Protein AF-A0A7C8ZRG4-F1 (afdb_monomer)

Organism: Opuntia streptacantha (NCBI:txid393608)

Foldseek 3Di:
DPPDDFDWDWDFDDVVTDIDTDPRPVVCCVVVVPDPLKDWDWDQDPVRDTDIDIHGHDDPDPPPPDPPDDPVCVVVVVVVQVVVCVVVVHDDDDDDDCSVPVDDPDDPPVRVCCVPPPPPDDAQDKDWDWDQDSVRDIDIDIDTHHDDDDD

InterPro domains:
  IPR003340 B3 DNA binding domain [PF02362] (2-57)
  IPR003340 B3 DNA binding domain [PS50863] (1-58)
  IPR003340 B3 DNA binding domain [cd10017] (2-56)
  IPR010525 Auxin response factor domain [PF06507] (105-149)
  IPR015300 DNA-binding pseudobarrel domain superfamily [G3DSA:2.40.330.10] (1-58)
  IPR015300 DNA-binding pseudobarrel domain superfamily [SSF101936] (1-85)
  IPR044835 Auxin response factor [PTHR31384] (1-149)

Radius of gyration: 22.4 Å; Cα contacts (8 Å, |Δi|>4): 119; chains: 1; bounding box: 42×42×55 Å

Nearest PDB structures (foldseek):
  4ldu-assembly1_A-2  TM=9.610E-01  e=1.419E-13  Arabidopsis thaliana
  6sdg-assembly1_B  TM=9.461E-01  e=5.246E-11  Marchantia polymorpha
  4ldy-assembly1_B  TM=8.959E-01  e=4.655E-11  Arabidopsis thaliana
  6ycq-assembly1_B  TM=9.086E-01  e=1.952E-10  Arabidopsis thaliana
  4ldx-assembly1_B  TM=9.169E-01  e=1.779E-09  Arabidopsis thaliana

Structure (mmCIF, N/CA/C/O backbone):
data_AF-A0A7C8ZRG4-F1
#
_entry.id   AF-A0A7C8ZRG4-F1
#
loop_
_atom_site.group_PDB
_atom_site.id
_atom_site.type_symbol
_atom_site.label_atom_id
_atom_site.label_alt_id
_atom_site.label_comp_id
_atom_site.label_asym_id
_atom_site.label_entity_id
_atom_site.label_seq_id
_atom_site.pdbx_PDB_ins_code
_atom_site.Cartn_x
_atom_site.Cartn_y
_atom_site.Cartn_z
_atom_site.occupancy
_atom_site.B_iso_or_equiv
_atom_site.auth_seq_id
_atom_site.auth_comp_id
_atom_site.auth_asym_id
_atom_site.auth_atom_id
_atom_site.pdbx_PDB_model_num
ATOM 1 N N . LEU A 1 1 ? -0.499 9.733 8.029 1.00 77.25 1 LEU A N 1
ATOM 2 C CA . LEU A 1 1 ? -0.206 9.908 6.586 1.00 77.25 1 LEU A CA 1
ATOM 3 C C . LEU A 1 1 ? -0.598 11.293 6.086 1.00 77.25 1 LEU A C 1
ATOM 5 O O . LEU A 1 1 ? 0.194 11.891 5.387 1.00 77.25 1 LEU A O 1
ATOM 9 N N . HIS A 1 2 ? -1.789 11.796 6.420 1.00 88.62 2 HIS A N 1
ATOM 10 C CA . HIS A 1 2 ? -2.214 13.160 6.057 1.00 88.62 2 HIS A CA 1
ATOM 11 C C . HIS A 1 2 ? -2.168 14.134 7.244 1.00 88.62 2 HIS A C 1
ATOM 13 O O . HIS A 1 2 ? -2.894 15.116 7.241 1.00 88.62 2 HIS A O 1
ATOM 19 N N . ASP A 1 3 ? -1.435 13.776 8.302 1.00 87.69 3 ASP A N 1
ATOM 20 C CA . ASP A 1 3 ? -1.294 14.566 9.536 1.00 87.69 3 ASP A CA 1
ATOM 21 C C . ASP A 1 3 ? -2.611 15.011 10.199 1.00 87.69 3 ASP A C 1
ATOM 23 O O . ASP A 1 3 ? -2.671 15.992 10.930 1.00 87.69 3 ASP A O 1
ATOM 27 N N . VAL A 1 4 ? -3.678 14.232 9.988 1.00 92.69 4 VAL A N 1
ATOM 28 C CA . VAL A 1 4 ? -4.966 14.399 10.670 1.00 92.69 4 VAL A CA 1
ATOM 29 C C . VAL A 1 4 ? -4.997 13.538 11.928 1.00 92.69 4 VAL A C 1
ATOM 31 O O . VAL A 1 4 ? -4.874 12.311 11.845 1.00 92.69 4 VAL A O 1
ATOM 34 N N . GLU A 1 5 ? -5.221 14.172 13.076 1.00 94.19 5 GLU A N 1
ATOM 35 C CA . GLU A 1 5 ? -5.399 13.495 14.359 1.00 94.19 5 GLU A CA 1
ATOM 36 C C . GLU A 1 5 ? -6.809 12.889 14.482 1.00 94.19 5 GLU A C 1
ATOM 38 O O . GLU A 1 5 ? -7.811 13.530 14.162 1.00 94.19 5 GLU A O 1
ATOM 43 N N . TRP A 1 6 ? -6.894 11.653 14.984 1.00 95.81 6 TRP A N 1
ATOM 44 C CA . TRP A 1 6 ? -8.155 10.982 15.306 1.00 95.81 6 TRP A CA 1
ATOM 45 C C . TRP A 1 6 ? -8.158 10.556 16.769 1.00 95.81 6 TRP A C 1
ATOM 47 O O . TRP A 1 6 ? -7.274 9.824 17.210 1.00 95.81 6 TRP A O 1
ATOM 57 N N . LYS A 1 7 ? -9.174 10.992 17.518 1.00 95.94 7 LYS A N 1
ATOM 58 C CA . LYS A 1 7 ? -9.318 10.686 18.945 1.00 95.94 7 LYS A CA 1
ATOM 59 C C . LYS A 1 7 ? -10.319 9.5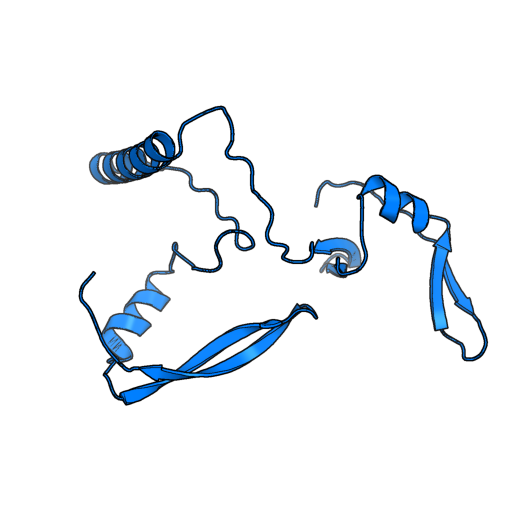57 19.149 1.00 95.94 7 LYS A C 1
ATOM 61 O O . LYS A 1 7 ? -11.455 9.637 18.682 1.00 95.94 7 LYS A O 1
ATOM 66 N N . PHE A 1 8 ? -9.908 8.533 19.893 1.00 97.00 8 PHE A N 1
ATOM 67 C CA . PHE A 1 8 ? -10.746 7.386 20.230 1.00 97.00 8 PHE A CA 1
ATOM 68 C C . PHE A 1 8 ? -10.766 7.142 21.731 1.00 97.00 8 PHE A C 1
ATOM 70 O O . PHE A 1 8 ? -9.742 7.243 22.404 1.00 97.00 8 PHE A O 1
ATOM 77 N N . ARG A 1 9 ? -11.923 6.729 22.248 1.00 97.62 9 ARG A N 1
ATOM 78 C CA . ARG A 1 9 ? -12.014 6.174 23.598 1.00 97.62 9 ARG A CA 1
ATOM 79 C C . ARG A 1 9 ? -11.818 4.662 23.556 1.00 97.62 9 ARG A C 1
ATOM 81 O O . ARG A 1 9 ? -12.714 3.943 23.105 1.00 97.62 9 ARG A O 1
ATOM 88 N N . HIS A 1 10 ? -10.683 4.189 24.066 1.00 97.12 10 HIS A N 1
ATOM 89 C CA . HIS A 1 10 ? -10.432 2.770 24.323 1.00 97.12 10 HIS A CA 1
ATOM 90 C C . HIS A 1 10 ? -10.963 2.366 25.699 1.00 97.12 10 HIS A C 1
ATOM 92 O O . HIS A 1 10 ? -10.809 3.101 26.672 1.00 97.12 10 HIS A O 1
ATOM 98 N N . ILE A 1 11 ? -11.621 1.210 25.771 1.00 97.75 11 ILE A N 1
ATOM 99 C CA . ILE A 1 11 ? -12.131 0.629 27.015 1.00 97.75 11 ILE A CA 1
ATOM 100 C C . ILE A 1 11 ? -11.959 -0.892 27.004 1.00 97.75 11 ILE A C 1
ATOM 102 O O . ILE A 1 11 ? -12.028 -1.530 25.953 1.00 97.75 11 ILE A O 1
ATOM 106 N N . PHE A 1 12 ? -11.798 -1.482 28.187 1.00 97.94 12 PHE A N 1
ATOM 107 C CA . PHE A 1 12 ? -11.798 -2.930 28.393 1.00 97.94 12 PHE A CA 1
ATOM 108 C C . PHE A 1 12 ? -13.018 -3.322 29.234 1.00 97.94 12 PHE A C 1
ATOM 110 O O . PHE A 1 12 ? -13.069 -3.039 30.429 1.00 97.94 12 PHE A O 1
ATOM 117 N N . ARG A 1 13 ? -14.045 -3.903 28.600 1.00 97.56 13 ARG A N 1
ATOM 118 C CA . ARG A 1 13 ? -15.335 -4.220 29.247 1.00 97.56 13 ARG A CA 1
ATOM 119 C C . ARG A 1 13 ? -16.049 -5.404 28.581 1.00 97.56 13 ARG A C 1
ATOM 121 O O . ARG A 1 13 ? -15.542 -5.965 27.615 1.00 97.56 13 ARG A O 1
ATOM 128 N N . GLY A 1 14 ? -17.248 -5.735 29.067 1.00 95.88 14 GLY A N 1
ATOM 129 C CA . GLY A 1 14 ? -18.106 -6.806 28.539 1.00 95.88 14 GLY A CA 1
ATOM 130 C C . GLY A 1 14 ? -17.927 -8.143 29.263 1.00 95.88 14 GLY A C 1
ATOM 131 O O . GLY A 1 14 ? -17.037 -8.276 30.103 1.00 95.88 14 GLY A O 1
ATOM 132 N N . GLN A 1 15 ? -18.788 -9.113 28.942 1.00 95.31 15 GLN A N 1
ATOM 133 C CA . GLN A 1 15 ? -18.695 -10.495 29.419 1.00 95.31 15 GLN A CA 1
ATOM 134 C C . GLN A 1 15 ? -18.912 -11.471 28.249 1.00 95.31 15 GLN A C 1
ATOM 136 O O . GLN A 1 15 ? -20.023 -11.529 27.723 1.00 95.31 15 GLN A O 1
ATOM 141 N N . PRO A 1 16 ? -17.868 -12.200 27.802 1.00 95.81 16 PRO A N 1
ATOM 142 C CA . PRO A 1 16 ? -16.474 -12.130 28.265 1.00 95.81 16 PRO A CA 1
ATOM 143 C C . PRO A 1 16 ? -15.814 -10.769 27.963 1.00 95.81 16 PRO A C 1
ATOM 145 O O . PRO A 1 16 ? -16.225 -10.070 27.032 1.00 95.81 16 PRO A O 1
ATOM 148 N N . LYS A 1 17 ? -14.795 -10.384 28.749 1.00 97.38 17 LYS A N 1
ATOM 149 C CA . LYS A 1 17 ? -14.099 -9.088 28.612 1.00 97.38 17 LYS A CA 1
ATOM 150 C C . LYS A 1 17 ? -13.379 -8.962 27.265 1.00 97.38 17 LYS A C 1
ATOM 152 O O . LYS A 1 17 ? -12.715 -9.899 26.827 1.00 97.38 17 LYS A O 1
ATOM 157 N N . ARG A 1 18 ? -13.482 -7.793 26.622 1.00 97.88 18 ARG A N 1
ATOM 158 C CA . ARG A 1 18 ? -12.852 -7.477 25.325 1.00 97.88 18 ARG A CA 1
ATOM 159 C C . ARG A 1 18 ? -12.400 -6.016 25.267 1.00 97.88 18 ARG A C 1
ATOM 161 O O . ARG A 1 18 ? -12.945 -5.156 25.963 1.00 97.88 18 ARG A O 1
ATOM 168 N N . HIS A 1 19 ? -11.414 -5.733 24.419 1.00 97.81 19 HIS A N 1
ATOM 169 C CA . HIS A 1 19 ? -10.991 -4.368 24.100 1.00 97.81 19 HIS A CA 1
ATOM 170 C C . HIS A 1 19 ? -11.924 -3.756 23.056 1.00 97.81 19 HIS A C 1
ATOM 172 O O . HIS A 1 19 ? -12.246 -4.399 22.060 1.00 97.81 19 HIS A O 1
ATOM 178 N N . LEU A 1 20 ? -12.353 -2.516 23.279 1.00 97.00 20 LEU A N 1
ATOM 179 C CA . LEU A 1 20 ? -13.281 -1.808 22.404 1.00 97.00 20 LEU A CA 1
ATOM 180 C C . LEU A 1 20 ? -12.806 -0.375 22.179 1.00 97.00 20 LEU A C 1
ATOM 182 O O . LEU A 1 20 ? -12.401 0.306 23.121 1.00 97.00 20 LEU A O 1
ATOM 186 N N . LEU A 1 21 ? -12.940 0.100 20.944 1.00 97.50 21 LEU A N 1
ATOM 187 C CA . LEU A 1 21 ? -12.973 1.526 20.640 1.00 97.50 21 LEU A CA 1
ATOM 188 C C . LEU A 1 21 ? -14.438 1.958 20.604 1.00 97.50 21 LEU A C 1
ATOM 190 O O . LEU A 1 21 ? -15.265 1.312 19.966 1.00 97.50 21 LEU A O 1
ATOM 194 N N . THR A 1 22 ? -14.770 3.020 21.330 1.00 97.31 22 THR A N 1
ATOM 195 C CA . THR A 1 22 ? -16.151 3.505 21.459 1.00 97.31 22 THR A CA 1
ATOM 196 C C . THR A 1 22 ? -16.295 4.911 20.896 1.00 97.31 22 THR A C 1
ATOM 198 O O . THR A 1 22 ? -16.432 5.075 19.686 1.00 97.31 22 THR A O 1
ATOM 201 N N . THR A 1 23 ? -16.251 5.939 21.743 1.00 97.88 23 THR A N 1
ATOM 202 C CA . THR A 1 23 ? -16.347 7.338 21.313 1.00 97.88 23 THR A CA 1
ATOM 203 C C . THR A 1 23 ? -15.292 7.643 20.247 1.00 97.88 23 THR A C 1
ATOM 205 O O . THR A 1 23 ? -14.133 7.259 20.398 1.00 97.88 23 THR A O 1
ATOM 208 N N . GLY A 1 24 ? -15.708 8.309 19.167 1.00 97.50 24 GLY A N 1
ATOM 209 C CA . GLY A 1 24 ? -14.864 8.664 18.019 1.00 97.50 24 GLY A CA 1
ATOM 210 C C . GLY A 1 24 ? -14.801 7.605 16.910 1.00 97.50 24 GLY A C 1
ATOM 211 O O . GLY A 1 24 ? -14.573 7.959 15.755 1.00 97.50 24 GLY A O 1
ATOM 212 N N . TRP A 1 25 ? -15.075 6.328 17.209 1.00 97.81 25 TRP A N 1
ATOM 213 C CA . TRP A 1 25 ? -14.970 5.251 16.214 1.00 97.81 25 TRP A CA 1
ATOM 214 C C . TRP A 1 25 ? -15.975 5.398 15.065 1.00 97.81 25 TRP A C 1
ATOM 216 O O . TRP A 1 25 ? -15.590 5.345 13.900 1.00 97.81 25 TRP A O 1
ATOM 226 N N . SER A 1 26 ? -17.253 5.639 15.371 1.00 97.00 26 SER A N 1
ATOM 227 C CA . SER A 1 26 ? -18.293 5.809 14.345 1.00 97.00 26 SER A CA 1
ATOM 228 C C . SER A 1 26 ? -18.035 7.021 13.446 1.00 97.00 26 SER A C 1
ATOM 230 O O . SER A 1 26 ? -18.218 6.937 12.235 1.00 97.00 26 SER A O 1
ATOM 232 N N . VAL A 1 27 ? -17.544 8.127 14.016 1.00 97.19 27 VAL A N 1
ATOM 233 C CA . VAL A 1 27 ? -17.175 9.338 13.265 1.00 97.19 27 VAL A CA 1
ATOM 234 C C . VAL A 1 27 ? -16.046 9.035 12.282 1.00 97.19 27 VAL A C 1
ATOM 236 O O . VAL A 1 27 ? -16.132 9.414 11.116 1.00 97.19 27 VAL A O 1
ATOM 239 N N . PHE A 1 28 ? -15.020 8.303 12.723 1.00 97.00 28 PHE A N 1
ATOM 240 C CA . PHE A 1 28 ? -13.929 7.862 11.857 1.00 97.00 28 PHE A CA 1
ATOM 241 C C . PH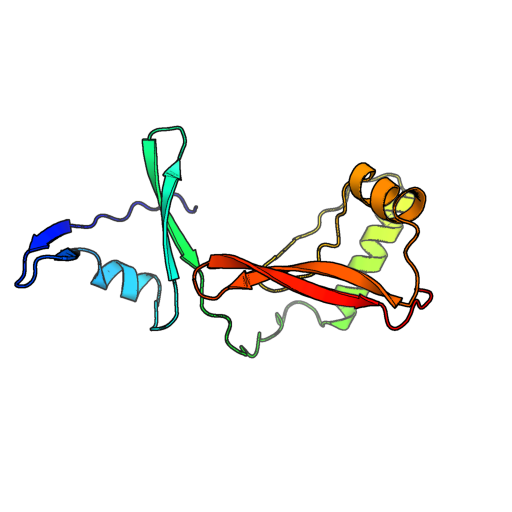E A 1 28 ? -14.417 6.952 10.724 1.00 97.00 28 PHE A C 1
ATOM 243 O O . PHE A 1 28 ? -14.086 7.201 9.564 1.00 97.00 28 PHE A O 1
ATOM 250 N N . VAL A 1 29 ? -15.241 5.946 11.038 1.00 97.00 29 VAL A N 1
ATOM 251 C CA . VAL A 1 29 ? -15.831 5.026 10.049 1.00 97.00 29 VAL A CA 1
ATOM 252 C C . VAL A 1 29 ? -16.608 5.795 8.984 1.00 97.00 29 VAL A C 1
ATOM 254 O O . VAL A 1 29 ? -16.370 5.583 7.796 1.00 97.00 29 VAL A O 1
ATOM 257 N N . SER A 1 30 ? -17.471 6.730 9.385 1.00 96.88 30 SER A N 1
ATOM 258 C CA . SER A 1 30 ? -18.267 7.537 8.456 1.00 96.88 30 SER A CA 1
ATOM 259 C C . SER A 1 30 ? -17.404 8.480 7.620 1.00 96.88 30 SER A C 1
ATOM 261 O O . SER A 1 30 ? -17.495 8.475 6.393 1.00 96.88 30 SER A O 1
ATOM 263 N N . ALA A 1 31 ? -16.512 9.245 8.255 1.00 96.19 31 ALA A N 1
ATOM 264 C CA . ALA A 1 31 ? -15.653 10.210 7.567 1.00 96.19 31 ALA A CA 1
ATOM 265 C C . ALA A 1 31 ? -14.703 9.5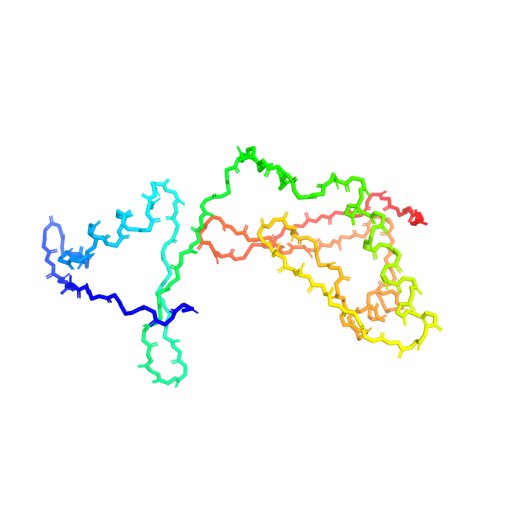37 6.571 1.00 96.19 31 ALA A C 1
ATOM 267 O O . ALA A 1 31 ? -14.414 10.071 5.501 1.00 96.19 31 ALA A O 1
ATOM 268 N N . LYS A 1 32 ? -14.226 8.336 6.904 1.00 95.50 32 LYS A N 1
ATOM 269 C CA . LYS A 1 32 ? -13.398 7.524 6.020 1.00 95.50 32 LYS A CA 1
ATOM 270 C C . LYS A 1 32 ? -14.215 6.561 5.175 1.00 95.50 32 LYS A C 1
ATOM 272 O O . LYS A 1 32 ? -13.608 5.804 4.435 1.00 95.50 32 LYS A O 1
ATOM 277 N N . ARG A 1 33 ? -15.551 6.598 5.204 1.00 96.06 33 ARG A N 1
ATOM 278 C CA . ARG A 1 33 ? -16.448 5.737 4.411 1.00 96.06 33 ARG A CA 1
ATOM 279 C C . ARG A 1 33 ? -16.058 4.256 4.482 1.00 96.06 33 ARG A C 1
ATOM 281 O O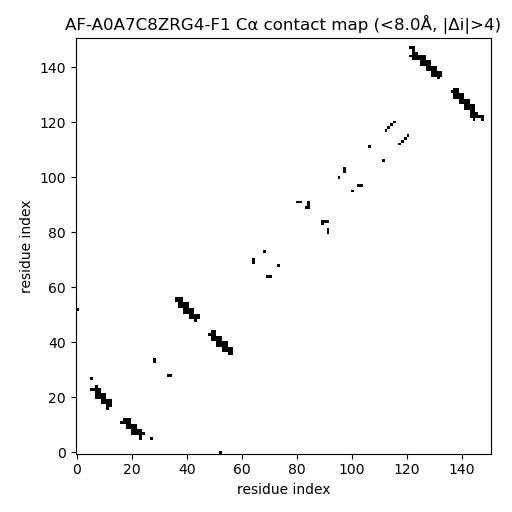 . ARG A 1 33 ? -15.993 3.594 3.447 1.00 96.06 33 ARG A O 1
ATOM 288 N N . LEU A 1 34 ? -15.670 3.775 5.661 1.00 95.69 34 LEU A N 1
ATOM 289 C CA . LEU A 1 34 ? -15.247 2.388 5.850 1.00 95.69 34 LEU A CA 1
ATOM 290 C C . LEU A 1 34 ? -16.446 1.453 5.735 1.00 95.69 34 LEU A C 1
ATOM 292 O O . LEU A 1 34 ? -17.544 1.772 6.187 1.00 95.69 34 LEU A O 1
ATOM 296 N N . VAL A 1 35 ? -16.213 0.291 5.143 1.00 94.25 35 VAL A N 1
ATOM 297 C CA . VAL A 1 35 ? -17.212 -0.768 4.995 1.00 94.25 35 VAL A CA 1
ATOM 298 C C . VAL A 1 35 ? -16.649 -2.089 5.506 1.00 94.25 35 VAL A C 1
ATOM 300 O O . VAL A 1 35 ? -15.437 -2.247 5.644 1.00 94.25 35 VAL A O 1
ATOM 303 N N . ALA A 1 36 ? -17.524 -3.059 5.777 1.00 93.06 36 ALA A N 1
ATOM 304 C CA . ALA A 1 36 ? -17.088 -4.401 6.151 1.00 93.06 36 ALA A CA 1
ATOM 305 C C . ALA A 1 36 ? -16.123 -4.976 5.093 1.00 93.06 36 ALA A C 1
ATOM 307 O O . ALA A 1 36 ? -16.357 -4.845 3.887 1.00 93.06 36 ALA A O 1
ATOM 308 N N . GLY A 1 37 ? -15.027 -5.574 5.560 1.00 90.12 37 GLY A N 1
ATOM 309 C CA . GLY A 1 37 ? -13.916 -6.058 4.735 1.00 90.12 37 GLY A CA 1
ATOM 310 C C . GLY A 1 37 ? -12.744 -5.078 4.613 1.00 90.12 37 GLY A C 1
ATOM 311 O O . GLY A 1 37 ? -11.632 -5.516 4.333 1.00 90.12 37 GLY A O 1
ATOM 312 N N . ASP A 1 38 ? -12.941 -3.778 4.857 1.00 92.75 38 ASP A N 1
ATOM 313 C CA . ASP A 1 38 ? -11.809 -2.854 4.980 1.00 92.75 38 ASP A CA 1
ATOM 314 C C . ASP A 1 38 ? -11.014 -3.149 6.258 1.00 92.75 38 ASP A C 1
ATOM 316 O O . ASP A 1 38 ? -11.576 -3.491 7.300 1.00 92.75 38 ASP A O 1
ATOM 320 N N . SER A 1 39 ? -9.697 -2.974 6.194 1.00 91.75 39 SER A N 1
ATOM 321 C CA . SER A 1 39 ? -8.799 -3.142 7.334 1.00 91.75 39 SER A CA 1
ATOM 322 C C . SER A 1 39 ? -8.363 -1.790 7.890 1.00 91.75 39 SER A C 1
ATOM 324 O O . SER A 1 39 ? -8.054 -0.853 7.148 1.00 91.75 39 SER A O 1
ATOM 326 N N . VAL A 1 40 ? -8.276 -1.706 9.216 1.00 93.62 40 VAL A N 1
ATOM 327 C CA . VAL A 1 40 ? -7.710 -0.561 9.936 1.00 93.62 40 VAL A CA 1
ATOM 328 C C . VAL A 1 40 ? -6.454 -1.030 10.655 1.00 93.62 40 VAL A C 1
ATOM 330 O O . VAL A 1 40 ? -6.485 -2.030 11.368 1.00 93.62 40 VAL A O 1
ATOM 333 N N . LEU A 1 41 ? -5.348 -0.323 10.442 1.00 92.25 41 LEU A N 1
ATOM 334 C CA . LEU A 1 41 ? -4.038 -0.665 10.982 1.00 92.25 41 LEU A CA 1
ATOM 335 C C . LEU A 1 41 ? -3.642 0.343 12.058 1.00 92.25 41 LEU A C 1
ATOM 337 O O . LEU A 1 41 ? -3.730 1.550 11.835 1.00 92.25 41 LEU A O 1
ATOM 341 N N . PHE A 1 42 ? -3.165 -0.163 13.191 1.00 93.38 42 PHE A N 1
ATOM 342 C CA . PHE A 1 42 ? -2.594 0.622 14.282 1.00 93.38 42 PHE A CA 1
ATOM 343 C C . PHE A 1 42 ? -1.117 0.263 14.403 1.00 93.38 42 PHE A C 1
ATOM 345 O O . PHE A 1 42 ? -0.788 -0.905 14.603 1.00 93.38 42 PHE A O 1
ATOM 352 N N . ILE A 1 43 ? -0.232 1.243 14.239 1.00 92.69 43 ILE A N 1
ATOM 353 C CA . ILE A 1 43 ? 1.217 1.015 14.194 1.00 92.69 43 ILE A CA 1
ATOM 354 C C . ILE A 1 43 ? 1.900 2.050 15.076 1.00 92.69 43 ILE A C 1
ATOM 356 O O . ILE A 1 43 ? 1.643 3.243 14.939 1.00 92.69 43 ILE A O 1
ATOM 360 N N . TRP A 1 44 ? 2.788 1.607 15.959 1.00 93.94 44 TRP A N 1
ATOM 361 C CA . TRP A 1 44 ? 3.695 2.509 16.661 1.00 93.94 44 TRP A CA 1
ATOM 362 C C . TRP A 1 44 ? 4.894 2.810 15.773 1.00 93.94 44 TRP A C 1
ATOM 364 O O . TRP A 1 44 ? 5.513 1.892 15.235 1.00 93.94 44 TRP A O 1
ATOM 374 N N . ASN A 1 45 ? 5.210 4.089 15.599 1.00 91.44 45 ASN A N 1
ATOM 375 C CA . ASN A 1 45 ? 6.466 4.479 14.972 1.00 91.44 45 ASN A CA 1
ATOM 376 C C . ASN A 1 45 ? 7.612 4.500 16.001 1.00 91.44 45 ASN A C 1
ATOM 378 O O . ASN A 1 45 ? 7.393 4.407 17.208 1.00 91.44 45 ASN A O 1
ATOM 382 N N . GLU A 1 46 ? 8.838 4.686 15.516 1.00 94.50 46 GLU A N 1
ATOM 383 C CA . GLU A 1 46 ? 10.053 4.776 16.344 1.00 94.50 46 GLU A CA 1
ATOM 384 C C . GLU A 1 46 ? 10.030 5.944 17.345 1.00 94.50 46 GLU A C 1
ATOM 386 O O . GLU A 1 46 ? 10.768 5.946 18.325 1.00 94.50 46 GLU A O 1
ATOM 391 N N . LYS A 1 47 ? 9.162 6.938 17.122 1.00 94.06 47 LYS A N 1
ATOM 392 C CA . LYS A 1 47 ? 8.969 8.099 18.000 1.00 94.06 47 LYS A CA 1
ATOM 393 C C . LYS A 1 47 ? 7.899 7.866 19.071 1.00 94.06 47 LYS A C 1
ATOM 395 O O . LYS A 1 47 ? 7.441 8.833 19.673 1.00 94.06 47 LYS A O 1
ATOM 400 N N . ASN A 1 48 ? 7.458 6.624 19.285 1.00 92.19 48 ASN A N 1
ATOM 401 C CA . ASN A 1 48 ? 6.343 6.287 20.173 1.00 92.19 48 ASN A CA 1
ATOM 402 C C . ASN A 1 48 ? 5.078 7.109 19.873 1.00 92.19 48 ASN A C 1
ATOM 404 O O . ASN A 1 48 ? 4.399 7.588 20.777 1.00 92.19 48 ASN A O 1
ATOM 408 N N . GLN A 1 49 ? 4.746 7.279 18.594 1.00 92.31 49 GLN A N 1
ATOM 409 C CA . GLN A 1 49 ? 3.467 7.832 18.160 1.00 92.31 49 GLN A CA 1
ATOM 410 C C . GLN A 1 49 ? 2.626 6.725 17.534 1.00 92.31 49 GLN A C 1
ATOM 412 O O . GLN A 1 49 ? 3.107 5.963 16.689 1.00 92.31 49 GLN A O 1
ATOM 417 N N . LEU A 1 50 ? 1.357 6.656 17.937 1.00 93.50 50 LEU A N 1
ATOM 418 C CA . LEU A 1 50 ? 0.402 5.717 17.371 1.00 93.50 50 LEU A CA 1
ATOM 419 C C . LEU A 1 50 ? -0.139 6.273 16.051 1.00 93.50 50 LEU A C 1
ATOM 421 O O . LEU A 1 50 ? -0.857 7.271 16.022 1.00 93.50 50 LEU A O 1
ATOM 425 N N . LEU A 1 51 ? 0.201 5.607 14.955 1.00 94.19 51 LEU A N 1
ATOM 426 C CA . LEU A 1 51 ? -0.274 5.912 13.615 1.00 94.19 51 LEU A CA 1
ATOM 427 C C . LEU A 1 51 ? -1.463 5.025 13.251 1.00 94.19 51 LEU A C 1
ATOM 429 O O . LEU A 1 51 ? -1.524 3.846 13.603 1.00 94.19 51 LEU A O 1
ATOM 433 N N . LEU A 1 52 ? -2.384 5.614 12.491 1.00 94.38 52 LEU A N 1
ATOM 434 C CA . LEU A 1 52 ? -3.586 4.964 11.986 1.00 94.38 52 LEU A CA 1
ATOM 435 C C . LEU A 1 52 ? -3.540 4.887 10.458 1.00 94.38 52 LEU A C 1
ATOM 437 O O . LEU A 1 52 ? -3.399 5.908 9.778 1.00 94.38 52 LEU A O 1
ATOM 441 N N . GLY A 1 53 ? -3.681 3.677 9.925 1.00 93.06 53 GLY A N 1
ATOM 442 C CA . GLY A 1 53 ? -3.757 3.390 8.495 1.00 93.06 53 GLY A CA 1
ATOM 443 C C . GLY A 1 53 ? -5.080 2.732 8.112 1.00 93.06 53 GLY A C 1
ATOM 444 O O . GLY A 1 53 ? -5.722 2.079 8.931 1.00 93.06 53 GLY A O 1
ATOM 445 N N . ILE A 1 54 ? -5.482 2.890 6.851 1.00 93.19 54 ILE A N 1
ATOM 446 C CA . ILE A 1 54 ? -6.634 2.195 6.265 1.00 93.19 54 ILE A CA 1
ATOM 447 C C . ILE A 1 54 ? -6.152 1.435 5.038 1.00 93.19 54 ILE A C 1
ATOM 449 O O . ILE A 1 54 ? -5.536 2.023 4.148 1.00 93.19 54 ILE A O 1
ATOM 453 N N . ARG A 1 55 ? -6.500 0.153 4.961 1.00 90.00 55 ARG A N 1
ATOM 454 C CA . ARG A 1 55 ? -6.359 -0.669 3.761 1.00 90.00 55 ARG A CA 1
ATOM 455 C C . ARG A 1 55 ? -7.753 -1.045 3.281 1.00 90.00 55 ARG A C 1
ATOM 457 O O . ARG A 1 55 ? -8.516 -1.673 4.005 1.00 90.00 55 ARG A O 1
ATOM 464 N N . ARG A 1 56 ? -8.095 -0.644 2.059 1.00 89.06 56 ARG A N 1
ATOM 465 C CA . ARG A 1 56 ? -9.376 -1.017 1.449 1.00 89.06 56 ARG A CA 1
ATOM 466 C C . ARG A 1 56 ? -9.337 -2.449 0.947 1.00 89.06 56 ARG A C 1
ATOM 468 O O . ARG A 1 56 ? -8.325 -2.863 0.367 1.00 89.06 56 ARG A O 1
ATOM 475 N N . ALA A 1 57 ? -10.449 -3.155 1.127 1.00 86.38 57 ALA A N 1
ATOM 476 C CA . ALA A 1 57 ? -10.646 -4.461 0.516 1.00 86.38 57 ALA A CA 1
ATOM 477 C C . ALA A 1 57 ? -10.465 -4.359 -1.005 1.00 86.38 57 ALA A C 1
ATOM 479 O O . ALA A 1 57 ? -10.971 -3.424 -1.635 1.00 86.38 57 ALA A O 1
ATOM 480 N N . THR A 1 58 ? -9.764 -5.322 -1.601 1.00 77.81 58 THR A N 1
ATOM 481 C CA . THR A 1 58 ? -9.657 -5.414 -3.058 1.00 77.81 58 THR A CA 1
ATOM 482 C C . THR A 1 58 ? -11.024 -5.822 -3.596 1.00 77.81 58 THR A C 1
ATOM 484 O O . THR A 1 58 ? -11.460 -6.954 -3.414 1.00 77.81 58 THR A O 1
ATOM 487 N N . ARG A 1 59 ? -11.735 -4.886 -4.216 1.00 74.12 59 ARG A N 1
ATOM 488 C CA . ARG A 1 59 ? -13.003 -5.146 -4.902 1.00 74.12 59 ARG A CA 1
ATOM 489 C C . ARG A 1 59 ? -12.770 -4.924 -6.392 1.00 74.12 59 ARG A C 1
ATOM 491 O O . ARG A 1 59 ? -1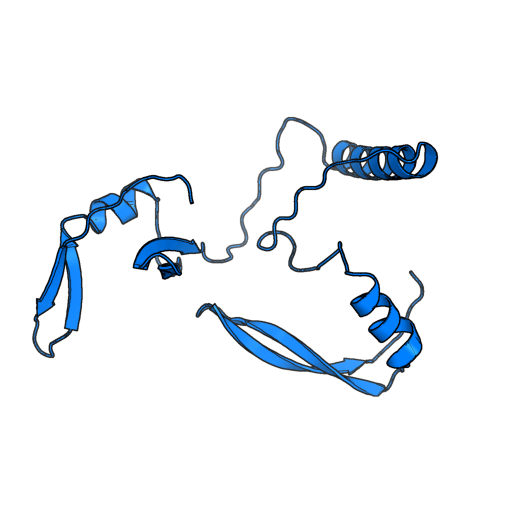1.970 -4.041 -6.713 1.00 74.12 59 ARG A O 1
ATOM 498 N N . PRO A 1 60 ? -13.445 -5.660 -7.291 1.00 61.72 60 PRO A N 1
ATOM 499 C CA . PRO A 1 60 ? -13.483 -5.303 -8.700 1.00 61.72 60 PRO A CA 1
ATOM 500 C C . PRO A 1 60 ? -14.201 -3.955 -8.815 1.00 61.72 60 PRO A C 1
ATOM 502 O O . PRO A 1 60 ? -15.418 -3.870 -8.931 1.00 61.72 60 PRO A O 1
ATOM 505 N N . GLN A 1 61 ? -13.441 -2.876 -8.653 1.00 55.94 61 GLN A N 1
ATOM 506 C CA . GLN A 1 61 ? -13.898 -1.538 -8.949 1.00 55.94 61 GLN A CA 1
ATOM 507 C C . GLN A 1 61 ? -13.755 -1.350 -10.448 1.00 55.94 61 GLN A C 1
ATOM 509 O O . GLN A 1 61 ? -12.683 -1.561 -11.014 1.00 55.94 61 GLN A O 1
ATOM 514 N N . THR A 1 62 ? -14.821 -0.875 -11.075 1.00 51.16 62 THR A N 1
ATOM 515 C CA . THR A 1 62 ? -14.706 -0.092 -12.296 1.00 51.16 62 THR A CA 1
ATOM 516 C C . THR A 1 62 ? -13.939 1.175 -11.927 1.00 51.16 62 THR A C 1
ATOM 518 O O . THR A 1 62 ? -14.533 2.170 -11.506 1.00 51.16 62 THR A O 1
ATOM 521 N N . VAL A 1 63 ? -12.607 1.115 -11.972 1.00 58.06 63 VAL A N 1
ATOM 522 C CA . VAL A 1 63 ? -11.781 2.318 -11.916 1.00 58.06 63 VAL A CA 1
ATOM 523 C C . VAL A 1 63 ? -12.164 3.092 -13.164 1.00 58.06 63 VAL A C 1
ATOM 525 O O . VAL A 1 63 ? -11.764 2.726 -14.264 1.00 58.06 63 VAL A O 1
ATOM 528 N N . MET A 1 64 ? -13.034 4.088 -13.007 1.00 61.12 64 MET A N 1
ATOM 529 C CA . MET A 1 64 ? -13.338 5.002 -14.096 1.00 61.12 64 MET A CA 1
ATOM 530 C C . MET A 1 64 ? -12.009 5.667 -14.460 1.00 61.12 64 MET A C 1
ATOM 532 O O . MET A 1 64 ? -11.405 6.296 -13.581 1.00 61.12 64 MET A O 1
ATOM 536 N N . PRO A 1 65 ? -11.503 5.475 -15.692 1.00 63.78 65 PRO A N 1
ATOM 537 C CA . PRO A 1 65 ? -10.281 6.131 -16.123 1.00 63.78 65 PRO A CA 1
ATOM 538 C C . PRO A 1 65 ? -10.455 7.640 -15.956 1.00 63.78 65 PRO A C 1
ATOM 540 O O . PRO A 1 65 ? -11.571 8.153 -16.087 1.00 63.78 65 PRO A O 1
ATOM 543 N N . SER A 1 66 ? -9.379 8.365 -15.644 1.00 67.62 66 SER A N 1
ATOM 544 C CA . SER A 1 66 ? -9.492 9.822 -15.598 1.00 67.62 66 SER A CA 1
ATOM 545 C C . SER A 1 66 ? -9.921 10.327 -16.979 1.00 67.62 66 SER A C 1
ATOM 547 O O . SER A 1 66 ? -9.438 9.852 -18.003 1.00 67.62 66 SER A O 1
ATOM 549 N N . SER A 1 67 ? -10.820 11.307 -17.024 1.00 70.62 67 SER A N 1
ATOM 550 C CA . SER A 1 67 ? -11.229 11.946 -18.280 1.00 70.62 67 SER A CA 1
ATOM 551 C C . SER A 1 67 ? -10.183 12.939 -18.807 1.00 70.62 67 SER A C 1
ATOM 553 O O . SER A 1 67 ? -10.483 13.720 -19.702 1.00 70.62 67 SER A O 1
ATOM 555 N N . VAL A 1 68 ? -8.982 12.970 -18.213 1.00 78.62 68 VAL A N 1
ATOM 556 C CA . VAL A 1 68 ? -7.934 13.948 -18.538 1.00 78.62 68 VAL A CA 1
ATOM 557 C C . VAL A 1 68 ? -7.149 13.513 -19.774 1.00 78.62 68 VAL A C 1
ATOM 559 O O . VAL A 1 68 ? -6.842 14.345 -20.619 1.00 78.62 68 VAL A O 1
ATOM 562 N N . LEU A 1 69 ? -6.842 12.218 -19.903 1.00 80.44 69 LEU A N 1
ATOM 563 C CA . LEU A 1 69 ? -6.154 11.634 -21.058 1.00 80.44 69 LEU A CA 1
ATOM 564 C C . LEU A 1 69 ? -6.744 10.251 -21.349 1.00 80.44 69 LEU A C 1
ATOM 566 O O . LEU A 1 69 ? -7.119 9.533 -20.424 1.00 80.44 69 LEU A O 1
ATOM 570 N N . SER A 1 70 ? -6.789 9.855 -22.623 1.00 86.75 70 SER A N 1
ATOM 571 C CA . SER A 1 70 ? -7.102 8.469 -22.983 1.00 86.75 70 SER A CA 1
ATOM 572 C C . SER A 1 70 ? -6.014 7.517 -22.470 1.00 86.75 70 SER A C 1
ATOM 574 O O . SER A 1 70 ? -4.860 7.915 -22.285 1.00 86.75 70 SER A O 1
ATOM 576 N N . SER A 1 71 ? -6.371 6.243 -22.272 1.00 86.62 71 SER A N 1
ATOM 577 C CA . SER A 1 71 ? -5.406 5.208 -21.870 1.00 86.62 71 SER A CA 1
ATOM 578 C C . SER A 1 71 ? -4.236 5.130 -22.853 1.00 86.62 71 SER A C 1
ATOM 580 O O . SER A 1 71 ? -3.082 5.097 -22.434 1.00 86.62 71 SER A O 1
ATOM 582 N N . ASP A 1 72 ? -4.524 5.191 -24.156 1.00 88.75 72 ASP A N 1
ATOM 583 C CA . ASP A 1 72 ? -3.509 5.139 -25.213 1.00 88.75 72 ASP A CA 1
ATOM 584 C C . ASP A 1 72 ? -2.507 6.289 -25.092 1.00 88.75 72 ASP A C 1
ATOM 586 O O . ASP A 1 72 ? -1.296 6.068 -25.093 1.00 88.75 72 ASP A O 1
ATOM 590 N N . SER A 1 73 ? -2.999 7.514 -24.889 1.00 92.31 73 SER A N 1
ATOM 591 C CA . SER A 1 73 ? -2.142 8.686 -24.701 1.00 92.31 73 SER A CA 1
ATOM 592 C C . SER A 1 73 ? -1.297 8.589 -23.431 1.00 92.31 73 SER A C 1
ATOM 594 O O . SER A 1 73 ? -0.143 9.015 -23.439 1.00 92.31 73 SER A O 1
ATOM 596 N N . MET A 1 74 ? -1.821 7.999 -22.348 1.00 90.75 74 MET A N 1
ATOM 597 C CA . MET A 1 74 ? -1.027 7.752 -21.138 1.00 90.75 74 MET A CA 1
ATOM 598 C C . MET A 1 74 ? 0.107 6.750 -21.393 1.00 90.75 74 MET A C 1
ATOM 600 O O . MET A 1 74 ? 1.237 6.990 -20.967 1.00 90.75 74 MET A O 1
ATOM 604 N N . HIS A 1 75 ? -0.165 5.652 -22.106 1.00 90.38 75 HIS A N 1
ATOM 605 C CA . HIS A 1 75 ? 0.851 4.645 -22.427 1.00 90.38 75 HIS A CA 1
ATOM 606 C C . HIS A 1 75 ? 1.935 5.197 -23.358 1.00 90.38 75 HIS A C 1
ATOM 608 O O . HIS A 1 75 ? 3.124 5.019 -23.087 1.00 90.38 75 HIS A O 1
ATOM 614 N N . ILE A 1 76 ? 1.538 5.914 -24.412 1.00 93.62 76 ILE A N 1
ATOM 615 C CA . ILE A 1 76 ? 2.473 6.564 -25.338 1.00 93.62 76 ILE A CA 1
ATOM 616 C C . ILE A 1 76 ? 3.306 7.614 -24.597 1.00 93.62 76 ILE A C 1
ATOM 618 O O . ILE A 1 76 ? 4.528 7.639 -24.740 1.00 93.62 76 ILE A O 1
ATOM 622 N N . GLY A 1 77 ? 2.670 8.440 -23.762 1.00 94.12 77 GLY A N 1
ATOM 623 C CA . GLY A 1 77 ? 3.348 9.464 -22.970 1.00 94.12 77 GLY A CA 1
ATOM 624 C C . GLY A 1 77 ? 4.401 8.886 -22.022 1.00 94.12 77 GLY A C 1
ATOM 625 O O . GLY A 1 77 ? 5.498 9.433 -21.930 1.00 94.12 77 GLY A O 1
ATOM 626 N N . LEU A 1 78 ? 4.114 7.752 -21.371 1.00 94.06 78 LEU A N 1
ATOM 627 C CA . LEU A 1 78 ? 5.077 7.060 -20.507 1.00 94.06 78 LEU A CA 1
ATOM 628 C C . LEU A 1 78 ? 6.310 6.583 -21.287 1.00 94.06 78 LEU A C 1
ATOM 630 O O . LEU A 1 78 ? 7.438 6.819 -20.853 1.00 94.06 78 LEU A O 1
ATOM 634 N N . LEU A 1 79 ? 6.103 5.928 -22.434 1.00 95.88 79 LEU A N 1
ATOM 635 C CA . LEU A 1 79 ? 7.200 5.440 -23.275 1.00 95.88 79 LEU A CA 1
ATOM 636 C C . LEU A 1 79 ? 8.042 6.595 -23.822 1.00 95.88 79 LEU A C 1
ATOM 638 O O . LEU A 1 79 ? 9.270 6.541 -23.766 1.00 95.88 79 LEU A O 1
ATOM 642 N N . ALA A 1 80 ? 7.391 7.659 -24.297 1.00 96.56 80 ALA A N 1
ATOM 643 C CA . ALA A 1 80 ? 8.065 8.850 -24.798 1.00 96.56 80 ALA A CA 1
ATOM 644 C C . ALA A 1 80 ? 8.900 9.536 -23.705 1.00 96.56 80 ALA A C 1
ATOM 646 O O . ALA A 1 80 ? 10.054 9.886 -23.951 1.00 96.56 80 ALA A O 1
ATOM 647 N N . ALA A 1 81 ? 8.358 9.675 -22.490 1.00 96.81 81 ALA A N 1
ATOM 648 C CA . ALA A 1 81 ? 9.074 10.260 -21.359 1.00 96.81 81 ALA A CA 1
ATOM 649 C C . ALA A 1 81 ? 10.317 9.440 -20.981 1.00 96.81 81 ALA A C 1
ATOM 651 O O . ALA A 1 81 ? 11.397 10.005 -20.818 1.00 96.81 81 ALA A O 1
ATOM 652 N N . ALA A 1 82 ? 10.186 8.112 -20.898 1.00 97.38 82 ALA A N 1
ATOM 653 C CA . ALA A 1 82 ? 11.306 7.225 -20.594 1.00 97.38 82 ALA A CA 1
ATOM 654 C C . ALA A 1 82 ? 12.388 7.264 -21.689 1.00 97.38 82 ALA A C 1
ATOM 656 O O . ALA A 1 82 ? 13.575 7.374 -21.379 1.00 97.38 82 ALA A O 1
ATOM 657 N N . ALA A 1 83 ? 11.992 7.223 -22.966 1.00 97.75 83 ALA A N 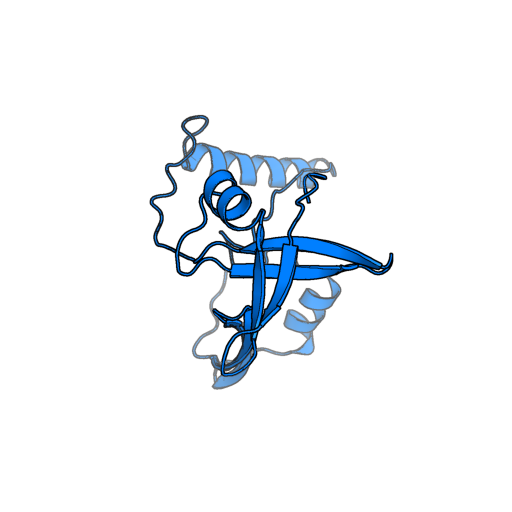1
ATOM 658 C CA . ALA A 1 83 ? 12.918 7.291 -24.096 1.00 97.75 83 ALA A CA 1
ATOM 659 C C . ALA A 1 83 ? 13.668 8.631 -24.143 1.00 97.75 83 ALA A C 1
ATOM 661 O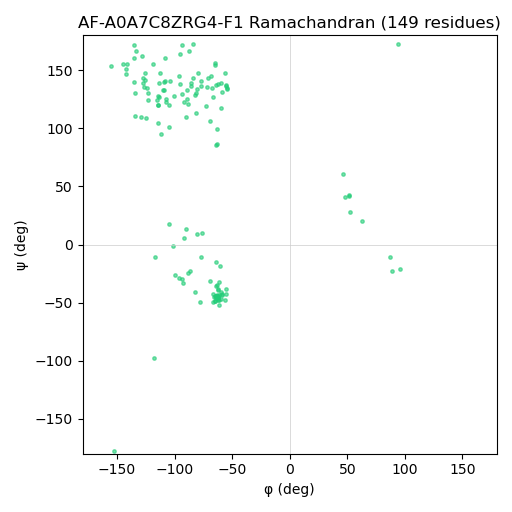 O . ALA A 1 83 ? 14.884 8.659 -24.329 1.00 97.75 83 ALA A O 1
ATOM 662 N N . HIS A 1 84 ? 12.962 9.742 -23.922 1.00 97.94 84 HIS A N 1
ATOM 663 C CA . HIS A 1 84 ? 13.562 11.071 -23.878 1.00 97.94 84 HIS A CA 1
ATOM 664 C C . HIS A 1 84 ? 14.553 11.221 -22.717 1.00 97.94 84 HIS A C 1
ATOM 666 O O . HIS A 1 84 ? 15.673 11.694 -22.923 1.00 97.94 84 HIS A O 1
ATOM 672 N N . ALA A 1 85 ? 14.170 10.781 -21.516 1.00 98.06 85 ALA A N 1
ATOM 673 C CA . ALA A 1 85 ? 15.028 10.799 -20.335 1.00 98.06 85 ALA A CA 1
ATOM 674 C C . ALA A 1 85 ? 16.317 9.992 -20.552 1.00 98.06 85 ALA A C 1
ATOM 676 O O . ALA A 1 85 ? 17.409 10.474 -20.253 1.00 98.06 85 ALA A O 1
ATOM 677 N N . ALA A 1 86 ? 16.202 8.807 -21.160 1.00 97.75 86 ALA A N 1
ATOM 678 C CA . ALA A 1 86 ? 17.348 7.972 -21.505 1.00 97.75 86 ALA A CA 1
ATOM 679 C C . ALA A 1 86 ? 18.270 8.635 -22.545 1.00 97.75 86 ALA A C 1
ATOM 681 O O . ALA A 1 86 ? 19.487 8.627 -22.375 1.00 97.75 86 ALA A O 1
ATOM 682 N N . ALA A 1 87 ? 17.706 9.239 -23.596 1.00 98.19 87 ALA A N 1
ATOM 683 C CA . ALA A 1 87 ? 18.479 9.880 -24.663 1.00 98.19 87 ALA A CA 1
ATOM 684 C C . ALA A 1 87 ? 19.199 11.161 -24.208 1.00 98.19 87 ALA A C 1
ATOM 686 O O . ALA A 1 87 ? 20.266 11.488 -24.720 1.00 98.19 87 ALA A O 1
ATOM 687 N N . THR A 1 88 ? 18.614 11.891 -23.258 1.00 98.12 88 THR A N 1
ATOM 688 C CA . THR A 1 88 ? 19.135 13.183 -22.778 1.00 98.12 88 THR A CA 1
ATOM 689 C C . THR A 1 88 ? 19.876 13.089 -21.448 1.00 98.12 88 THR A C 1
ATOM 691 O O . THR A 1 88 ? 20.371 14.102 -20.960 1.00 98.12 88 THR A O 1
ATOM 694 N N . ASN A 1 89 ? 19.959 11.892 -20.859 1.00 97.06 89 ASN A N 1
ATOM 695 C CA . ASN A 1 89 ? 20.480 11.668 -19.511 1.00 97.06 89 ASN A CA 1
ATOM 696 C C . ASN A 1 89 ? 19.815 12.586 -18.465 1.00 97.06 89 ASN A C 1
ATOM 698 O O . ASN A 1 89 ? 20.476 13.166 -17.603 1.00 97.06 89 ASN A O 1
ATOM 702 N N . SER A 1 90 ? 18.496 12.751 -18.580 1.00 97.94 90 SER A N 1
ATOM 703 C CA . SER A 1 90 ? 17.690 13.570 -17.676 1.00 97.94 90 SER A CA 1
ATOM 704 C C . SER A 1 90 ? 16.808 12.710 -16.772 1.00 97.94 90 SER A C 1
ATOM 706 O O . SER A 1 90 ? 16.557 11.531 -17.025 1.00 97.94 90 SER A O 1
ATOM 708 N N . CYS A 1 91 ? 16.349 13.298 -15.671 1.00 96.69 91 CYS A N 1
ATOM 709 C CA . CYS A 1 91 ? 15.446 12.632 -14.741 1.00 96.69 91 CYS A CA 1
ATOM 710 C C . CYS A 1 91 ? 14.002 12.668 -15.256 1.00 96.69 91 CYS A C 1
ATOM 712 O O . CYS A 1 91 ? 13.554 13.664 -15.818 1.00 96.69 91 CYS A O 1
ATOM 714 N N . PHE A 1 92 ? 13.235 11.624 -14.947 1.00 96.94 92 PHE A N 1
ATOM 715 C CA . PHE A 1 92 ? 11.781 11.616 -15.090 1.00 96.94 92 PHE A CA 1
ATOM 716 C C . PHE A 1 92 ? 11.132 11.002 -13.847 1.00 96.94 92 PHE A C 1
ATOM 718 O O . PHE A 1 92 ? 11.783 10.309 -13.062 1.00 96.94 92 PHE A O 1
ATOM 725 N N . THR A 1 93 ? 9.849 11.285 -13.638 1.00 95.25 93 THR A N 1
ATOM 726 C CA . THR A 1 93 ? 9.104 10.841 -12.455 1.00 95.25 93 THR A CA 1
ATOM 727 C C . THR A 1 93 ? 8.094 9.768 -12.824 1.00 95.25 93 THR A C 1
ATOM 729 O O . THR A 1 93 ? 7.405 9.859 -13.837 1.00 95.25 93 THR A O 1
ATOM 732 N N . ILE A 1 94 ? 7.977 8.769 -11.956 1.00 92.81 94 ILE A N 1
ATOM 733 C CA . ILE A 1 94 ? 7.000 7.687 -12.046 1.00 92.81 94 ILE A CA 1
ATOM 734 C C . ILE A 1 94 ? 6.209 7.611 -10.743 1.00 92.81 94 ILE A C 1
ATOM 736 O O . ILE A 1 94 ? 6.738 7.868 -9.662 1.00 92.81 94 ILE A O 1
ATOM 740 N N . PHE A 1 95 ? 4.944 7.217 -10.843 1.00 91.19 95 PHE A N 1
ATOM 741 C CA . PHE A 1 95 ? 4.100 6.943 -9.685 1.00 91.19 95 PHE A CA 1
ATOM 742 C C . PHE A 1 95 ? 3.887 5.438 -9.569 1.00 91.19 95 PHE A C 1
ATOM 744 O O . PHE A 1 95 ? 3.390 4.801 -10.495 1.00 91.19 95 PHE A O 1
ATOM 751 N N . TYR A 1 96 ? 4.248 4.866 -8.422 1.00 89.62 96 TYR 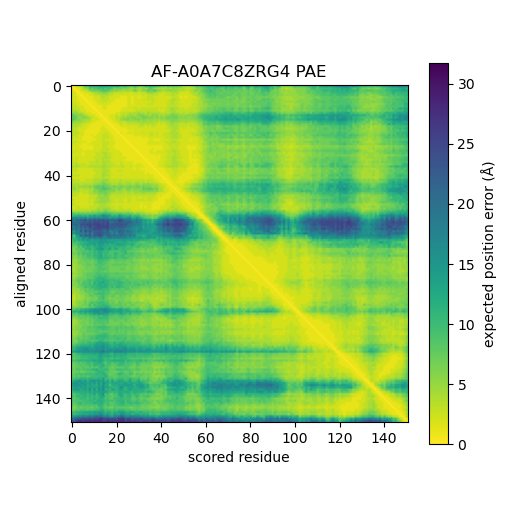A N 1
ATOM 752 C CA . TYR A 1 96 ? 4.011 3.457 -8.132 1.00 89.62 96 TYR A CA 1
ATOM 753 C C . TYR A 1 96 ? 2.852 3.303 -7.148 1.00 89.62 96 TYR A C 1
ATOM 755 O O . TYR A 1 96 ? 2.914 3.790 -6.020 1.00 89.62 96 TYR A O 1
ATOM 763 N N . ASN A 1 97 ? 1.799 2.603 -7.574 1.00 88.44 97 ASN A N 1
ATOM 764 C CA . ASN A 1 97 ? 0.681 2.225 -6.717 1.00 88.44 97 ASN A CA 1
ATOM 765 C C . ASN A 1 97 ? 0.676 0.697 -6.505 1.00 88.44 97 ASN A C 1
ATOM 767 O O . ASN A 1 97 ? 0.084 -0.016 -7.321 1.00 88.44 97 ASN A O 1
ATOM 771 N N . PRO A 1 98 ? 1.263 0.184 -5.406 1.00 85.44 98 PRO A N 1
ATOM 772 C CA . PRO A 1 98 ? 1.386 -1.257 -5.152 1.00 85.44 98 PRO A CA 1
ATOM 773 C C . PRO A 1 98 ? 0.040 -1.975 -4.967 1.00 85.44 98 PRO A C 1
ATOM 775 O O . PRO A 1 98 ? -0.022 -3.200 -4.995 1.00 85.44 98 PRO A O 1
ATOM 778 N N . ARG A 1 99 ? -1.056 -1.232 -4.752 1.00 80.88 99 ARG A N 1
ATOM 779 C CA . ARG A 1 99 ? -2.408 -1.800 -4.624 1.00 80.88 99 ARG A CA 1
ATOM 780 C C . ARG A 1 99 ? -3.128 -1.930 -5.964 1.00 80.88 99 ARG A C 1
ATOM 782 O O . ARG A 1 99 ? -4.024 -2.760 -6.068 1.00 80.88 99 ARG A O 1
ATOM 789 N N . ALA A 1 100 ? -2.754 -1.122 -6.957 1.00 80.62 100 ALA A N 1
ATOM 790 C CA . ALA A 1 100 ? -3.285 -1.211 -8.318 1.00 80.62 100 ALA A CA 1
ATOM 791 C C . ALA A 1 100 ? -2.410 -2.094 -9.220 1.00 80.62 100 ALA A C 1
ATOM 793 O O . ALA A 1 100 ? -2.931 -2.786 -10.087 1.00 80.62 100 ALA A O 1
ATOM 794 N N . CYS A 1 101 ? -1.093 -2.097 -8.998 1.00 79.12 101 CYS A N 1
ATOM 795 C CA . CYS A 1 101 ? -0.142 -2.930 -9.721 1.00 79.12 101 CYS A CA 1
ATOM 796 C C . CYS A 1 101 ? 0.682 -3.758 -8.722 1.00 79.12 101 CYS A C 1
ATOM 798 O O . CYS A 1 101 ? 1.527 -3.189 -8.031 1.00 79.12 101 CYS A O 1
ATOM 800 N N . PRO A 1 102 ? 0.464 -5.084 -8.632 1.00 77.25 102 PRO A N 1
ATOM 801 C CA . PRO A 1 102 ? 1.235 -5.945 -7.736 1.00 77.25 102 PRO A CA 1
ATOM 802 C C . PRO A 1 102 ? 2.641 -6.263 -8.270 1.00 77.25 102 PRO A C 1
ATOM 804 O O . PRO A 1 102 ? 3.455 -6.829 -7.543 1.00 77.25 102 PRO A O 1
ATOM 807 N N . SER A 1 103 ? 2.929 -5.934 -9.533 1.00 84.56 103 SER A N 1
ATOM 808 C CA . SER A 1 103 ? 4.221 -6.220 -10.158 1.00 84.56 103 SER A CA 1
ATOM 809 C C . SER A 1 103 ? 5.202 -5.077 -9.919 1.00 84.56 103 SER A C 1
ATOM 811 O O . SER A 1 103 ? 4.971 -3.942 -10.337 1.00 84.56 103 SER A O 1
ATOM 813 N N . GLU A 1 104 ? 6.325 -5.388 -9.274 1.00 89.94 104 GLU A N 1
ATOM 814 C CA . GLU A 1 104 ? 7.451 -4.464 -9.159 1.00 89.94 104 GLU A CA 1
ATOM 815 C C . GLU A 1 104 ? 8.074 -4.230 -10.547 1.00 89.94 104 GLU A C 1
ATOM 817 O O . GLU A 1 104 ? 8.452 -5.186 -11.222 1.00 89.94 104 GLU A O 1
ATOM 822 N N . PHE A 1 105 ? 8.217 -2.969 -10.959 1.00 92.31 105 PHE A N 1
ATOM 823 C CA . PHE A 1 105 ? 8.862 -2.603 -12.232 1.00 92.31 105 PHE A CA 1
ATOM 824 C C . PHE A 1 105 ? 10.137 -1.763 -12.062 1.00 92.31 105 PHE A C 1
ATOM 826 O O . PHE A 1 105 ? 10.902 -1.604 -13.008 1.00 92.31 105 PHE A O 1
ATOM 833 N N . VAL A 1 106 ? 10.408 -1.263 -10.853 1.00 93.75 106 VAL A N 1
ATOM 834 C CA . VAL A 1 106 ? 11.696 -0.655 -10.488 1.00 93.75 106 VAL A CA 1
ATOM 835 C C . VAL A 1 106 ? 12.447 -1.647 -9.615 1.00 93.75 106 VAL A C 1
ATOM 837 O O . VAL A 1 106 ? 12.150 -1.799 -8.431 1.00 93.75 106 VAL A O 1
ATOM 840 N N . ILE A 1 107 ? 13.405 -2.352 -10.209 1.00 94.88 107 ILE A N 1
ATOM 841 C CA . ILE A 1 107 ? 14.151 -3.419 -9.540 1.00 94.88 107 ILE A CA 1
ATOM 842 C C . ILE A 1 107 ? 15.578 -2.938 -9.253 1.00 94.88 107 ILE A C 1
ATOM 844 O O . ILE A 1 107 ? 16.276 -2.547 -10.190 1.00 94.88 107 ILE A O 1
ATOM 848 N N . PRO A 1 108 ? 16.060 -2.992 -7.995 1.00 96.88 108 PRO A N 1
ATOM 849 C CA . PRO A 1 108 ? 17.451 -2.679 -7.687 1.00 96.88 108 PRO A CA 1
ATOM 850 C C . PRO A 1 108 ? 18.422 -3.530 -8.514 1.00 96.88 108 PRO A C 1
ATOM 852 O O . PRO A 1 108 ? 18.246 -4.748 -8.620 1.00 96.88 108 PRO A O 1
ATOM 855 N N . LEU A 1 109 ? 19.486 -2.914 -9.041 1.00 95.38 109 LEU A N 1
ATOM 856 C CA . LEU A 1 109 ? 20.444 -3.583 -9.931 1.00 95.38 109 LEU A CA 1
ATOM 857 C C . LEU A 1 109 ? 21.049 -4.853 -9.307 1.00 95.38 109 LEU A C 1
ATOM 859 O O . LEU A 1 109 ? 21.183 -5.872 -9.978 1.00 95.38 109 LEU A O 1
ATOM 863 N N . SER A 1 110 ? 21.343 -4.838 -8.005 1.00 96.00 110 SER A N 1
ATOM 864 C CA . SER A 1 110 ? 21.860 -6.007 -7.278 1.00 96.00 110 SER A CA 1
ATOM 865 C C . SER A 1 110 ? 20.881 -7.190 -7.272 1.00 96.00 110 SER A C 1
ATOM 867 O O . SER A 1 110 ? 21.293 -8.340 -7.444 1.00 96.00 110 SER A O 1
ATOM 869 N N . LYS A 1 111 ? 19.576 -6.919 -7.124 1.00 95.25 111 LYS A N 1
ATOM 870 C CA . LYS A 1 111 ? 18.505 -7.927 -7.190 1.00 95.25 111 LYS A CA 1
ATOM 871 C C . LYS A 1 111 ? 18.394 -8.490 -8.608 1.00 95.25 111 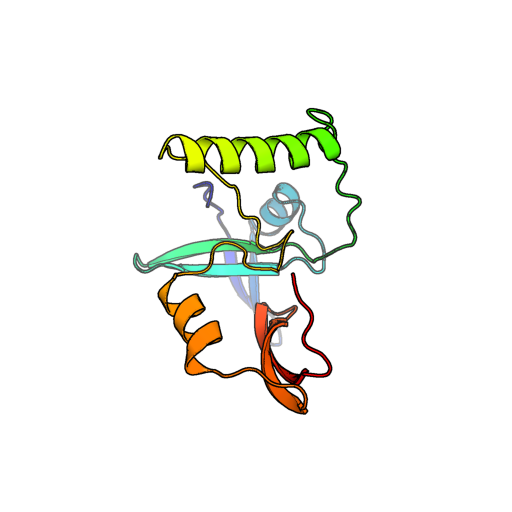LYS A C 1
ATOM 873 O O . LYS A 1 111 ? 18.307 -9.708 -8.759 1.00 95.25 111 LYS A O 1
ATOM 878 N N . TYR A 1 112 ? 18.468 -7.628 -9.624 1.00 94.06 112 TYR A N 1
ATOM 879 C CA . TYR A 1 112 ? 18.454 -8.028 -11.034 1.00 94.06 112 TYR A CA 1
ATOM 880 C C . TYR A 1 112 ? 19.644 -8.930 -11.392 1.00 94.06 112 TYR A C 1
ATOM 882 O O . TYR A 1 112 ? 19.447 -10.039 -11.883 1.00 94.06 112 TYR A O 1
ATOM 890 N N . VAL A 1 113 ? 20.874 -8.510 -11.075 1.00 95.06 113 VAL A N 1
ATOM 891 C CA . VAL A 1 113 ? 22.098 -9.271 -11.383 1.00 95.06 113 VAL A CA 1
ATOM 892 C C . VAL A 1 113 ? 22.066 -10.655 -10.732 1.00 95.06 113 VAL A C 1
ATOM 894 O O . VAL A 1 113 ? 22.374 -11.658 -11.376 1.00 95.06 113 VAL A O 1
ATOM 897 N N . LYS A 1 114 ? 21.613 -10.738 -9.475 1.00 94.12 114 LYS A N 1
ATOM 898 C CA . LYS A 1 114 ? 21.428 -12.015 -8.775 1.00 94.12 114 LYS A CA 1
ATOM 899 C C . LYS A 1 114 ? 20.400 -12.919 -9.451 1.00 94.12 114 LYS A C 1
ATOM 901 O O . LYS A 1 114 ? 20.645 -14.118 -9.601 1.00 94.12 114 LYS A O 1
ATOM 906 N N . ALA A 1 115 ? 19.262 -12.365 -9.852 1.00 91.38 115 ALA A N 1
ATOM 907 C CA . ALA A 1 115 ? 18.215 -13.129 -10.515 1.00 91.38 115 ALA A CA 1
ATOM 908 C C . ALA A 1 115 ? 18.681 -13.661 -11.880 1.00 91.38 115 ALA A C 1
ATOM 910 O O . ALA A 1 115 ? 18.557 -14.855 -12.141 1.00 91.38 115 ALA A O 1
ATOM 911 N N . VAL A 1 116 ? 19.274 -12.805 -12.715 1.00 89.81 116 VAL A N 1
ATOM 912 C CA . VAL A 1 116 ? 19.619 -13.141 -14.104 1.00 89.81 116 VAL A CA 1
ATOM 913 C C . VAL A 1 116 ? 20.880 -13.997 -14.197 1.00 89.81 116 VAL A C 1
ATOM 915 O O . VAL A 1 116 ? 20.863 -15.045 -14.837 1.00 89.81 116 VAL A O 1
ATOM 918 N N . TYR A 1 117 ? 21.968 -13.600 -13.535 1.00 89.44 117 TYR A N 1
ATOM 919 C CA . TYR A 1 117 ? 23.277 -14.225 -13.759 1.00 89.44 117 TYR A CA 1
ATOM 920 C C . TYR A 1 117 ? 23.615 -15.328 -12.751 1.00 89.44 117 TYR A C 1
ATOM 922 O O . TYR A 1 117 ? 24.333 -16.269 -13.091 1.00 89.44 117 TYR A O 1
ATOM 930 N N . HIS A 1 118 ? 23.095 -15.253 -11.521 1.00 90.06 118 HIS A N 1
ATOM 931 C CA . HIS A 1 118 ? 23.446 -16.212 -10.464 1.00 90.06 118 HIS A CA 1
ATOM 932 C C . HIS A 1 118 ? 22.415 -17.325 -10.255 1.00 90.06 118 HIS A C 1
ATOM 934 O O . HIS A 1 118 ? 22.787 -18.407 -9.809 1.00 90.06 118 HIS A O 1
ATOM 940 N N . THR A 1 119 ? 21.137 -17.097 -10.573 1.00 88.00 119 THR A N 1
ATOM 941 C CA . THR A 1 119 ? 20.067 -18.061 -10.243 1.00 88.00 119 THR A CA 1
ATOM 942 C C . THR A 1 119 ? 19.890 -19.150 -11.312 1.00 88.00 119 THR A C 1
ATOM 944 O O . THR A 1 119 ? 19.412 -20.228 -10.978 1.00 88.00 119 THR A O 1
ATOM 947 N N . ARG A 1 120 ? 20.314 -18.907 -12.568 1.00 85.56 120 ARG A N 1
ATOM 948 C CA . ARG A 1 120 ? 20.216 -19.855 -13.706 1.00 85.56 120 ARG A CA 1
ATOM 949 C C . ARG A 1 120 ? 18.832 -20.514 -13.809 1.00 85.56 120 ARG A C 1
ATOM 951 O O . ARG A 1 120 ? 18.681 -21.730 -13.701 1.00 85.56 120 ARG A O 1
ATOM 958 N N . VAL A 1 121 ? 17.816 -19.676 -13.991 1.00 91.69 121 VAL A N 1
ATOM 959 C CA . VAL A 1 121 ? 16.410 -20.089 -14.077 1.00 91.69 121 VAL A CA 1
ATOM 960 C C . VAL A 1 121 ? 16.205 -21.077 -15.237 1.00 91.69 121 VAL A C 1
ATOM 962 O O . VAL A 1 121 ? 16.664 -20.825 -16.348 1.00 91.69 121 VAL A O 1
ATOM 965 N N . SER A 1 122 ? 15.521 -22.197 -14.981 1.00 92.69 122 SER A N 1
ATOM 966 C CA . SER A 1 122 ? 15.257 -23.261 -15.965 1.00 92.69 122 SER A CA 1
ATOM 967 C C . SER A 1 122 ? 13.848 -23.848 -15.819 1.00 92.69 122 SER A C 1
ATOM 969 O O . SER A 1 122 ? 13.240 -23.787 -14.747 1.00 92.69 122 SER A O 1
ATOM 971 N N . VAL A 1 123 ? 13.324 -24.420 -16.906 1.00 96.00 123 VAL A N 1
ATOM 972 C CA . VAL A 1 123 ? 12.055 -25.165 -16.895 1.00 96.00 123 VAL A CA 1
ATOM 973 C C . VAL A 1 123 ? 12.183 -26.387 -15.979 1.00 96.00 123 VAL A C 1
ATOM 975 O O . VAL A 1 123 ? 13.209 -27.060 -15.962 1.00 96.00 123 VAL A O 1
ATOM 978 N N . GLY A 1 124 ? 11.151 -26.651 -15.181 1.00 95.75 124 GLY A N 1
ATOM 979 C CA . GLY A 1 124 ? 11.137 -27.682 -14.142 1.00 95.75 124 GLY A CA 1
ATOM 980 C C . GLY A 1 124 ? 11.675 -27.215 -12.784 1.00 95.75 124 GLY A C 1
ATOM 981 O O . GLY A 1 124 ? 11.478 -27.903 -11.780 1.00 95.75 124 GLY A O 1
ATOM 982 N N . MET A 1 125 ? 12.300 -26.034 -12.700 1.00 96.12 125 MET A N 1
ATOM 983 C CA . MET A 1 125 ? 12.789 -25.493 -11.432 1.00 96.12 125 MET A CA 1
ATOM 984 C C . MET A 1 125 ? 11.623 -25.132 -10.505 1.00 96.12 125 MET A C 1
ATOM 986 O O . MET A 1 125 ? 10.652 -24.487 -10.905 1.00 96.12 125 MET A O 1
ATOM 990 N N . ARG A 1 126 ? 11.725 -25.523 -9.233 1.00 96.12 126 ARG A N 1
ATOM 991 C CA . ARG A 1 126 ? 10.756 -25.151 -8.197 1.00 96.12 126 ARG A CA 1
ATOM 992 C C . ARG A 1 126 ? 11.114 -23.795 -7.607 1.00 96.12 126 ARG A C 1
ATOM 994 O O . ARG A 1 126 ? 12.275 -23.537 -7.304 1.00 96.12 126 ARG A O 1
ATOM 1001 N N . PHE A 1 127 ? 10.114 -22.959 -7.364 1.00 94.69 127 PHE A N 1
ATOM 1002 C CA . PHE A 1 127 ? 10.301 -21.649 -6.750 1.00 94.69 127 PHE A CA 1
ATOM 1003 C C . PHE A 1 127 ? 9.284 -21.398 -5.641 1.00 94.69 127 PHE A C 1
ATOM 1005 O O . PHE A 1 127 ? 8.297 -22.121 -5.480 1.00 94.69 127 PHE A O 1
ATOM 1012 N N . ARG A 1 128 ? 9.551 -20.360 -4.847 1.00 94.38 128 ARG A N 1
ATOM 1013 C CA . ARG A 1 128 ? 8.625 -19.845 -3.840 1.00 94.38 128 ARG A CA 1
ATOM 1014 C C . ARG A 1 128 ? 8.375 -18.374 -4.105 1.00 94.38 128 ARG A C 1
ATOM 1016 O O . ARG A 1 128 ? 9.330 -17.627 -4.292 1.00 94.38 128 ARG A O 1
ATOM 1023 N N . MET A 1 129 ? 7.117 -17.965 -4.053 1.00 92.69 129 MET A N 1
ATOM 1024 C CA . MET A 1 129 ? 6.721 -16.568 -4.191 1.00 92.69 129 MET A CA 1
ATOM 1025 C C . MET A 1 129 ? 5.870 -16.147 -2.994 1.00 92.69 129 MET A C 1
ATOM 1027 O O . MET A 1 129 ? 5.106 -16.942 -2.443 1.00 92.69 129 MET A O 1
ATOM 1031 N N . LEU A 1 130 ? 6.079 -14.912 -2.545 1.00 90.25 130 LEU A N 1
ATOM 1032 C CA . LEU A 1 130 ? 5.354 -14.310 -1.434 1.00 90.25 130 LEU A CA 1
ATOM 1033 C C . LEU A 1 130 ? 4.100 -13.623 -1.972 1.00 90.25 130 LEU A C 1
ATOM 1035 O O . LEU A 1 130 ? 4.186 -12.860 -2.928 1.00 90.25 130 LEU A O 1
ATOM 1039 N N . PHE A 1 131 ? 2.967 -13.870 -1.326 1.00 85.88 131 PHE A N 1
ATOM 1040 C CA . PHE A 1 131 ? 1.707 -13.193 -1.601 1.00 85.88 131 PHE A CA 1
ATOM 1041 C C . PHE A 1 131 ? 1.144 -12.619 -0.305 1.00 85.88 131 PHE A C 1
ATOM 1043 O O . PHE A 1 131 ? 1.205 -13.257 0.752 1.00 85.88 131 PHE A O 1
ATOM 1050 N N . GLU A 1 132 ? 0.607 -11.408 -0.394 1.00 82.19 132 GLU A N 1
ATOM 1051 C CA . GLU A 1 132 ? -0.107 -10.764 0.704 1.00 82.19 132 GLU A CA 1
ATOM 1052 C C . GLU A 1 132 ? -1.468 -11.450 0.908 1.00 82.19 132 GLU A C 1
ATOM 1054 O O . GLU A 1 132 ? -2.176 -11.742 -0.056 1.00 82.19 132 GLU A O 1
ATOM 1059 N N . THR A 1 133 ? -1.838 -11.717 2.157 1.00 79.81 133 THR A N 1
ATOM 1060 C CA . THR A 1 133 ? -3.142 -12.277 2.527 1.00 79.81 133 THR A CA 1
ATOM 1061 C C . THR A 1 133 ? -4.141 -11.165 2.874 1.00 79.81 133 THR A C 1
ATOM 1063 O O . THR A 1 133 ? -3.797 -9.979 2.998 1.00 79.81 133 THR A O 1
ATOM 1066 N N . GLU A 1 134 ? -5.406 -11.547 3.054 1.00 69.00 134 GLU A N 1
ATOM 1067 C CA . GLU A 1 134 ? -6.470 -10.631 3.483 1.00 69.00 134 GLU A CA 1
ATOM 1068 C C . GLU A 1 134 ? -6.200 -10.026 4.869 1.00 69.00 134 GLU A C 1
ATOM 1070 O O . GLU A 1 134 ? -6.469 -8.850 5.095 1.00 69.00 134 GLU A O 1
ATOM 1075 N N . GLU A 1 135 ? -5.546 -10.772 5.763 1.00 68.19 135 GLU A N 1
ATOM 1076 C CA . GLU A 1 135 ? -5.173 -10.319 7.111 1.00 68.19 135 GLU A CA 1
ATOM 1077 C C . GLU A 1 135 ? -3.895 -9.459 7.133 1.00 68.19 135 GLU A C 1
ATOM 1079 O O . GLU A 1 135 ? -3.370 -9.136 8.195 1.00 68.19 135 GLU A O 1
ATOM 1084 N N . SER A 1 136 ? -3.375 -9.067 5.964 1.00 68.88 136 SER A N 1
ATOM 1085 C CA . SER A 1 136 ? -2.099 -8.340 5.817 1.00 68.88 136 SER A CA 1
ATOM 1086 C C . SER A 1 136 ? -0.874 -9.134 6.297 1.00 68.88 136 SER A C 1
ATOM 1088 O O . SER A 1 136 ? 0.184 -8.561 6.554 1.00 68.88 136 SER A O 1
ATOM 1090 N N . SER A 1 137 ? -0.993 -10.461 6.393 1.00 78.31 137 SER A N 1
ATOM 1091 C CA . SER A 1 137 ? 0.146 -11.365 6.564 1.00 78.31 137 SER A CA 1
ATOM 1092 C C . SER A 1 137 ? 0.728 -11.759 5.202 1.00 78.31 137 SER A C 1
ATOM 1094 O O . SER A 1 137 ? 0.120 -11.527 4.158 1.00 78.31 137 SER A O 1
ATOM 1096 N N . VAL A 1 138 ? 1.925 -12.346 5.185 1.00 85.12 138 VAL A N 1
ATOM 1097 C CA . VAL A 1 138 ? 2.570 -12.791 3.941 1.00 85.12 138 VAL A CA 1
ATOM 1098 C C . VAL A 1 138 ? 2.666 -14.309 3.932 1.00 85.12 138 VAL A C 1
ATOM 1100 O O . VAL A 1 138 ? 3.214 -14.911 4.856 1.00 85.12 138 VAL A O 1
ATOM 1103 N N . ARG A 1 139 ? 2.168 -14.943 2.866 1.00 89.25 139 ARG A N 1
ATOM 1104 C CA . ARG A 1 139 ? 2.216 -16.397 2.683 1.00 89.25 139 ARG A CA 1
ATOM 1105 C C . ARG A 1 139 ? 3.122 -16.773 1.516 1.00 89.25 139 ARG A C 1
ATOM 1107 O O . ARG A 1 139 ? 3.110 -16.133 0.469 1.00 89.25 139 ARG A O 1
ATOM 1114 N N . ARG A 1 140 ? 3.915 -17.834 1.699 1.00 92.94 140 ARG A N 1
ATOM 1115 C CA . ARG A 1 140 ? 4.742 -18.425 0.637 1.00 92.94 140 ARG A CA 1
ATOM 1116 C C . ARG A 1 140 ? 3.946 -19.482 -0.111 1.00 92.94 140 ARG A C 1
ATOM 1118 O O . ARG A 1 140 ? 3.488 -20.444 0.500 1.00 92.94 140 ARG A O 1
ATOM 1125 N N . TYR A 1 141 ? 3.865 -19.330 -1.422 1.00 92.31 141 TYR A N 1
ATOM 1126 C CA . TYR A 1 141 ? 3.316 -20.329 -2.328 1.00 92.31 141 TYR A CA 1
ATOM 1127 C C . TYR A 1 141 ? 4.449 -20.958 -3.131 1.00 92.31 141 TYR A C 1
ATOM 1129 O O . TYR A 1 141 ? 5.405 -20.273 -3.498 1.00 92.31 141 TYR A O 1
ATOM 1137 N N . MET A 1 142 ? 4.373 -22.272 -3.350 1.00 96.38 142 MET A N 1
ATOM 1138 C CA . MET A 1 142 ? 5.337 -23.000 -4.174 1.00 96.38 142 MET A CA 1
ATOM 1139 C C . MET A 1 142 ? 4.808 -23.143 -5.595 1.00 96.38 142 MET A C 1
ATOM 1141 O O . MET A 1 142 ? 3.639 -23.467 -5.780 1.00 96.38 142 MET A O 1
ATOM 1145 N N . GLY A 1 143 ? 5.686 -22.959 -6.573 1.00 96.38 143 GLY A N 1
ATOM 1146 C CA . GLY A 1 143 ? 5.399 -23.185 -7.984 1.00 96.38 143 GLY A CA 1
ATOM 1147 C C . GLY A 1 143 ? 6.525 -23.953 -8.666 1.00 96.38 143 GLY A C 1
ATOM 1148 O O . GLY A 1 143 ? 7.591 -24.166 -8.080 1.00 96.38 143 GLY A O 1
ATOM 1149 N N . THR A 1 144 ? 6.277 -24.356 -9.908 1.00 97.06 144 THR A N 1
ATOM 1150 C CA . THR A 1 144 ? 7.276 -24.953 -10.802 1.00 97.06 144 THR A CA 1
ATOM 1151 C C . THR A 1 144 ? 7.264 -24.165 -12.102 1.00 97.06 144 THR A C 1
ATOM 1153 O O . THR A 1 144 ? 6.192 -23.824 -12.595 1.00 97.06 144 THR A O 1
ATOM 1156 N N . ILE A 1 145 ? 8.438 -23.843 -12.634 1.00 96.44 145 ILE A N 1
ATOM 1157 C CA . ILE A 1 145 ? 8.567 -23.110 -13.895 1.00 96.44 145 ILE A CA 1
ATOM 1158 C C . ILE A 1 145 ? 8.203 -24.050 -15.039 1.00 96.44 145 ILE A C 1
ATOM 1160 O O . ILE A 1 145 ? 8.844 -25.083 -15.211 1.00 96.44 145 ILE A O 1
ATOM 1164 N N . THR A 1 146 ? 7.175 -23.705 -15.806 1.00 96.75 146 THR A N 1
ATOM 1165 C CA . THR A 1 146 ? 6.697 -24.516 -16.936 1.00 96.75 146 THR A CA 1
ATOM 1166 C C . THR A 1 146 ? 7.317 -24.095 -18.261 1.00 96.75 146 THR A C 1
ATOM 1168 O O . THR A 1 146 ? 7.494 -24.932 -19.137 1.00 96.75 146 THR A O 1
ATOM 1171 N N . GLU A 1 147 ? 7.672 -22.819 -18.403 1.00 95.69 147 GLU A N 1
ATOM 1172 C CA . GLU A 1 147 ? 8.166 -22.244 -19.653 1.00 95.69 147 GLU A CA 1
ATOM 1173 C C . GLU A 1 147 ? 9.042 -21.013 -19.381 1.00 95.69 147 GLU A C 1
ATOM 1175 O O . GLU A 1 147 ? 8.891 -20.345 -18.354 1.00 95.69 147 GLU A O 1
ATOM 1180 N N . ILE A 1 148 ? 9.963 -20.718 -20.304 1.00 92.62 148 ILE A N 1
ATOM 1181 C CA . ILE A 1 148 ? 10.753 -19.483 -20.332 1.00 92.62 148 ILE A CA 1
ATOM 1182 C C . ILE A 1 148 ? 10.640 -18.887 -21.739 1.00 92.62 148 ILE A C 1
ATOM 1184 O O . ILE A 1 148 ? 11.192 -19.438 -22.691 1.00 92.62 148 ILE A O 1
ATOM 1188 N N . GLY A 1 149 ? 9.925 -17.766 -21.859 1.00 86.44 149 GLY A N 1
ATOM 1189 C CA . GLY A 1 149 ? 9.780 -17.003 -23.101 1.00 86.44 149 GLY A CA 1
ATOM 1190 C C . GLY A 1 149 ? 10.776 -15.845 -23.208 1.00 86.44 149 GLY A C 1
ATOM 1191 O O . GLY A 1 149 ? 11.379 -15.434 -22.214 1.00 86.44 149 GLY A O 1
ATOM 1192 N N . ARG A 1 150 ? 10.944 -15.302 -24.420 1.00 79.19 150 ARG A N 1
ATOM 1193 C CA . ARG A 1 150 ? 11.626 -14.013 -24.626 1.00 79.19 150 ARG A CA 1
ATOM 1194 C C . ARG A 1 150 ? 10.629 -12.868 -24.425 1.00 79.19 150 ARG A C 1
ATOM 1196 O O . ARG A 1 150 ? 9.461 -13.023 -24.772 1.00 79.19 150 ARG A O 1
ATOM 1203 N N . ALA A 1 151 ? 11.113 -11.774 -23.840 1.00 51.66 151 ALA A N 1
ATOM 1204 C CA . ALA A 1 151 ? 10.406 -10.496 -23.783 1.00 51.66 151 ALA A CA 1
ATOM 1205 C C . ALA A 1 151 ? 10.466 -9.784 -25.139 1.00 51.66 151 ALA A C 1
ATOM 1207 O O . ALA A 1 151 ? 11.481 -9.988 -25.850 1.00 51.66 151 ALA A O 1
#

Sequence (151 aa):
LHDVEWKFRHIFRGQPKRHLLTTGWSVFVSAKRLVAGDSVLFIWNEKNQLLLGIRRATRPQTVMPSSVLSSDSMHIGLLAAAAHAAATNSCFTIFYNPRACPSEFVIPLSKYVKAVYHTRVSVGMRFRMLFETEESSVRRYMGTITEIGRA

Secondary structure (DSSP, 8-state):
---------EEEETTTTEEEE-TTHHHHHHHTT--TT-EEEEEE-TTS-EEEEEE--------PPPTTS-HHHHHHHHHHHHHHHHHHT--------TTT--S--S--HHHHHIIIIIS---TT-EEEEEEE-TTS-EEEEEEE-------

Mean predicted aligned error: 7.2 Å

pLDDT: mean 90.04, std 9.89, range [51.16, 98.19]

Solvent-accessible surface area (backbone atoms only — not comparable to full-atom values): 10068 Å² total; per-residue (Å²): 130,86,85,72,87,82,71,67,41,76,48,79,48,70,89,78,70,43,81,42,72,49,56,47,44,65,58,50,36,59,77,65,66,62,53,95,72,45,45,78,45,81,45,73,48,98,83,77,44,84,42,74,47,78,47,75,55,92,63,98,64,85,74,74,72,65,92,85,57,56,71,66,57,51,54,52,49,51,54,51,49,54,52,50,21,65,77,67,75,47,89,80,88,83,87,85,54,70,89,84,43,82,71,86,84,84,72,57,66,71,62,49,50,44,54,66,74,70,59,67,84,52,69,71,42,74,50,75,46,79,42,79,45,96,88,74,46,79,45,80,46,78,50,63,36,83,73,85,83,84,132